Protein AF-A0A9X3F8Q5-F1 (afdb_monomer_lite)

Organism: NCBI:txid2998507

Sequence (142 aa):
MKKLYIFGLILALWLGVSHQSVFAQAEVKHYTASFSITDSDSGIEYEFDAPANEIITPGGNFLKSLRIKVDKTHVLMQHFGGFPNRWFEFNYLFIDIGNDGEYNKEDGDVLLTDGIAKLNKSGNMTIQFHLNGAGTYLPLGW

Radius of gyration: 24.67 Å; chains: 1; bounding box: 88×43×44 Å

Foldseek 3Di:
DDDDPPVVVVVVVVVPPPPPPPQPAWDKDKFKKKWWWADPVPRDIDIDIFIKIWTQHPVRFIWIKTKDAADCPDPCLVPVDDDQKDKTWTQWMWTDPVPPPDGDVVVVIDIDGTFIWMAGNRRIIMTTDGDGSQRVHHPPPD

pLDDT: mean 70.59, std 14.6, range [32.69, 93.0]

Structure (mmCIF, N/CA/C/O backbone):
data_AF-A0A9X3F8Q5-F1
#
_entry.id   AF-A0A9X3F8Q5-F1
#
loop_
_atom_site.group_PDB
_atom_site.id
_atom_site.type_symbol
_atom_site.label_atom_id
_atom_site.label_alt_id
_atom_site.label_comp_id
_atom_site.label_asym_id
_atom_site.label_entity_id
_atom_site.label_seq_id
_atom_site.pdbx_PDB_ins_code
_atom_site.Cartn_x
_atom_site.Cartn_y
_atom_site.Cartn_z
_atom_site.occupancy
_atom_site.B_iso_or_equiv
_atom_site.auth_seq_id
_atom_site.auth_comp_id
_atom_site.auth_asym_id
_atom_site.auth_atom_id
_atom_site.pdbx_PDB_model_num
ATOM 1 N N . MET A 1 1 ? 70.134 -28.369 -17.250 1.00 52.34 1 MET A N 1
ATOM 2 C CA . MET A 1 1 ? 69.149 -28.125 -16.165 1.00 52.34 1 MET A CA 1
ATOM 3 C C . MET A 1 1 ? 68.737 -26.654 -16.202 1.00 52.34 1 MET A C 1
ATOM 5 O O . MET A 1 1 ? 69.613 -25.856 -16.494 1.00 52.34 1 MET A O 1
ATOM 9 N N . LYS A 1 2 ? 67.468 -26.313 -15.903 1.00 51.81 2 LYS A N 1
ATOM 10 C CA . LYS A 1 2 ? 66.814 -24.969 -15.948 1.00 51.81 2 LYS A CA 1
ATOM 11 C C . LYS A 1 2 ? 65.921 -24.676 -17.174 1.00 51.81 2 LYS A C 1
ATOM 13 O O . LYS A 1 2 ? 66.180 -23.729 -17.901 1.00 51.81 2 LYS A O 1
ATOM 18 N N . LYS A 1 3 ? 64.839 -25.440 -17.382 1.00 51.72 3 LYS A N 1
ATOM 19 C CA . LYS A 1 3 ? 63.677 -25.011 -18.204 1.00 51.72 3 LYS A CA 1
ATOM 20 C C . LYS A 1 3 ? 62.339 -25.587 -17.697 1.00 51.72 3 LYS A C 1
ATOM 22 O O . LYS A 1 3 ? 61.491 -25.948 -18.497 1.00 51.72 3 LYS A O 1
ATOM 27 N N . LEU A 1 4 ? 62.149 -25.707 -16.377 1.00 52.69 4 LEU A N 1
ATOM 28 C CA . LEU A 1 4 ? 60.907 -26.269 -15.806 1.00 52.69 4 LEU A CA 1
ATOM 29 C C . LEU A 1 4 ? 60.087 -25.305 -14.929 1.00 52.69 4 LEU A C 1
ATOM 31 O O . LEU A 1 4 ? 59.037 -25.692 -14.435 1.00 52.69 4 LEU A O 1
ATOM 35 N N . TYR A 1 5 ? 60.515 -24.051 -14.751 1.00 53.06 5 TYR A N 1
ATOM 36 C CA . TYR A 1 5 ? 59.854 -23.121 -13.819 1.00 53.06 5 TYR A CA 1
ATOM 37 C C . TYR A 1 5 ? 58.817 -22.186 -14.464 1.00 53.06 5 TYR A C 1
ATOM 39 O O . TYR A 1 5 ? 58.082 -21.515 -13.752 1.00 53.06 5 TYR A O 1
ATOM 47 N N . ILE A 1 6 ? 58.733 -22.137 -15.798 1.00 56.34 6 ILE A N 1
ATOM 48 C CA . ILE A 1 6 ? 57.885 -21.154 -16.500 1.00 56.34 6 ILE A CA 1
ATOM 49 C C . ILE A 1 6 ? 56.432 -21.643 -16.632 1.00 56.34 6 ILE A C 1
ATOM 51 O O . ILE A 1 6 ? 55.506 -20.844 -16.539 1.00 56.34 6 ILE A O 1
ATOM 55 N N . PHE A 1 7 ? 56.209 -22.956 -16.760 1.00 53.69 7 PHE A N 1
ATOM 56 C CA . PHE A 1 7 ? 54.858 -23.508 -16.930 1.00 53.69 7 PHE A CA 1
ATOM 57 C C . PHE A 1 7 ? 54.000 -23.446 -15.657 1.00 53.69 7 PHE A C 1
ATOM 59 O O . PHE A 1 7 ? 52.799 -23.208 -15.748 1.00 53.69 7 PHE A O 1
ATOM 66 N N . GLY A 1 8 ? 54.603 -23.586 -14.471 1.00 56.16 8 GLY A N 1
ATOM 67 C CA . GLY A 1 8 ? 53.872 -23.470 -13.203 1.00 56.16 8 GLY A CA 1
ATOM 68 C C . GLY A 1 8 ? 53.384 -22.046 -12.912 1.00 56.16 8 GLY A C 1
ATOM 69 O O . GLY A 1 8 ? 52.324 -21.868 -12.318 1.00 56.16 8 GLY A O 1
ATOM 70 N N . LEU A 1 9 ? 54.119 -21.032 -13.380 1.00 54.59 9 LEU A N 1
ATOM 71 C CA . LEU A 1 9 ? 53.793 -19.625 -13.138 1.00 54.59 9 LEU A CA 1
ATOM 72 C C . LEU A 1 9 ? 52.579 -19.160 -13.963 1.00 54.59 9 LEU A C 1
ATOM 74 O O . LEU A 1 9 ? 51.749 -18.402 -13.472 1.00 54.59 9 LEU A O 1
ATOM 78 N N . ILE A 1 10 ? 52.447 -19.652 -15.200 1.00 58.91 10 ILE A N 1
ATOM 79 C CA . ILE A 1 10 ? 51.330 -19.310 -16.097 1.00 58.91 10 ILE A CA 1
ATOM 80 C C . ILE A 1 10 ? 50.029 -19.985 -15.634 1.00 58.91 10 ILE A C 1
ATOM 82 O O . ILE A 1 10 ? 48.969 -19.368 -15.689 1.00 58.91 10 ILE A O 1
ATOM 86 N N . LEU A 1 11 ? 50.106 -21.212 -15.105 1.00 52.66 11 LEU A N 1
ATOM 87 C CA . LEU A 1 11 ? 48.939 -21.915 -14.561 1.00 52.66 11 LEU A CA 1
ATOM 88 C C . LEU A 1 11 ? 48.410 -21.249 -13.274 1.00 52.66 11 LEU A C 1
ATOM 90 O O . LEU A 1 11 ? 47.202 -21.162 -13.072 1.00 52.66 11 LEU A O 1
ATOM 94 N N . ALA A 1 12 ? 49.306 -20.717 -12.434 1.00 55.97 12 ALA A N 1
ATOM 95 C CA . ALA A 1 12 ? 48.937 -19.972 -11.229 1.00 55.97 12 ALA A CA 1
ATOM 96 C C . ALA A 1 12 ? 48.287 -18.607 -11.540 1.00 55.97 12 ALA A C 1
ATOM 98 O O . ALA A 1 12 ? 47.397 -18.174 -10.814 1.00 55.97 12 ALA A O 1
ATOM 99 N N . LEU A 1 13 ? 48.677 -17.958 -12.644 1.00 54.84 13 LEU A N 1
ATOM 100 C CA . LEU A 1 13 ? 48.068 -16.704 -13.109 1.00 54.84 13 LEU A CA 1
ATOM 101 C C . LEU A 1 13 ? 46.646 -16.893 -13.665 1.00 54.84 13 LEU A C 1
ATOM 103 O O . LEU A 1 13 ? 45.839 -15.974 -13.576 1.00 54.84 13 LEU A O 1
ATOM 107 N N . TRP A 1 14 ? 46.308 -18.081 -14.176 1.00 52.22 14 TRP A N 1
ATOM 108 C CA . TRP A 1 14 ? 44.953 -18.391 -14.654 1.00 52.22 14 TRP A CA 1
ATOM 109 C C . TRP A 1 14 ? 43.965 -18.739 -13.534 1.00 52.22 14 TRP A C 1
ATOM 111 O O . TRP A 1 14 ? 42.773 -18.478 -13.666 1.00 52.22 14 TRP A O 1
ATOM 121 N N . LEU A 1 15 ? 44.446 -19.267 -12.405 1.00 54.00 15 LEU A N 1
ATOM 122 C CA . LEU A 1 15 ? 43.613 -19.531 -11.221 1.00 54.00 15 LEU A CA 1
ATOM 123 C C . LEU A 1 15 ? 43.309 -18.259 -10.405 1.00 54.00 15 LEU A C 1
ATOM 125 O O . LEU A 1 15 ? 42.483 -18.295 -9.497 1.00 54.00 15 LEU A O 1
ATOM 129 N N . GLY A 1 16 ? 43.974 -17.144 -10.725 1.00 47.09 16 GLY A N 1
ATOM 130 C CA . GLY A 1 16 ? 43.830 -15.850 -10.058 1.00 47.09 16 GLY A CA 1
ATOM 131 C C . GLY A 1 16 ? 42.781 -14.919 -10.665 1.00 47.09 16 GLY A C 1
ATOM 132 O O . GLY A 1 16 ? 42.664 -13.785 -10.203 1.00 47.09 16 GLY A O 1
ATOM 133 N N . VAL A 1 17 ? 42.010 -15.360 -11.668 1.00 54.59 17 VAL A N 1
ATOM 134 C CA . VAL A 1 17 ? 40.799 -14.634 -12.072 1.00 54.59 17 VAL A CA 1
ATOM 135 C C . VAL A 1 17 ? 39.747 -14.929 -11.012 1.00 54.59 17 VAL A C 1
ATOM 137 O O . VAL A 1 17 ? 38.914 -15.827 -11.140 1.00 54.59 17 VAL A O 1
ATOM 140 N N . SER A 1 18 ? 39.855 -14.202 -9.902 1.00 52.41 18 SER A N 1
ATOM 141 C CA . SER A 1 18 ? 38.780 -14.057 -8.944 1.00 52.41 18 SER A CA 1
ATOM 142 C C . SER A 1 18 ? 37.528 -13.745 -9.750 1.00 52.41 18 SER A C 1
ATOM 144 O O . SER A 1 18 ? 37.432 -12.707 -10.405 1.00 52.41 18 SER A O 1
ATOM 146 N N . HIS A 1 19 ? 36.574 -14.677 -9.744 1.00 47.97 19 HIS A N 1
ATOM 147 C CA . HIS A 1 19 ? 35.202 -14.329 -10.048 1.00 47.97 19 HIS A CA 1
ATOM 148 C C . HIS A 1 19 ? 34.852 -13.264 -9.015 1.00 47.97 19 HIS A C 1
ATOM 150 O O . HIS A 1 19 ? 34.543 -13.577 -7.867 1.00 47.97 19 HIS A O 1
ATOM 156 N N . GLN A 1 20 ? 35.001 -11.994 -9.390 1.00 44.50 20 GLN A N 1
ATOM 157 C CA . GLN A 1 20 ? 34.331 -10.918 -8.701 1.00 44.50 20 GLN A CA 1
ATOM 158 C C . GLN A 1 20 ? 32.860 -11.226 -8.921 1.00 44.50 20 GLN A C 1
ATOM 160 O O . GLN A 1 20 ? 32.294 -10.917 -9.966 1.00 44.50 20 GLN A O 1
ATOM 165 N N . SER A 1 21 ? 32.268 -11.952 -7.975 1.00 43.12 21 SER A N 1
ATOM 166 C CA . SER A 1 21 ? 30.830 -12.028 -7.849 1.00 43.12 21 SER A CA 1
ATOM 167 C C . SER A 1 21 ? 30.394 -10.588 -7.640 1.00 43.12 21 SER A C 1
ATOM 169 O O . SER A 1 21 ? 30.493 -10.056 -6.533 1.00 43.12 21 SER A O 1
ATOM 171 N N . VAL A 1 22 ? 30.013 -9.926 -8.732 1.00 50.06 22 VAL A N 1
ATOM 172 C CA . VAL A 1 22 ? 29.260 -8.687 -8.674 1.00 50.06 22 VAL A CA 1
ATOM 173 C C . VAL A 1 22 ? 27.982 -9.096 -7.967 1.00 50.06 22 VAL A C 1
ATOM 175 O O . VAL A 1 22 ? 27.093 -9.702 -8.561 1.00 50.06 22 VAL A O 1
ATOM 178 N N . PHE A 1 23 ? 27.938 -8.885 -6.655 1.00 52.91 23 PHE A N 1
ATOM 179 C CA . PHE A 1 23 ? 26.690 -8.939 -5.927 1.00 52.91 23 PHE A CA 1
ATOM 180 C C . PHE A 1 23 ? 25.874 -7.801 -6.519 1.00 52.91 23 PHE A C 1
ATOM 182 O O . PHE A 1 23 ? 26.111 -6.642 -6.188 1.00 52.91 23 PHE A O 1
ATOM 189 N N . ALA A 1 24 ? 25.004 -8.115 -7.483 1.00 56.66 24 ALA A N 1
ATOM 190 C CA . ALA A 1 24 ? 24.056 -7.139 -7.981 1.00 56.66 24 ALA A CA 1
ATOM 191 C C . ALA A 1 24 ? 23.323 -6.612 -6.745 1.00 56.66 24 ALA A C 1
ATOM 193 O O . ALA A 1 24 ? 22.783 -7.377 -5.944 1.00 56.66 24 ALA A O 1
ATOM 194 N N . GLN A 1 25 ? 23.456 -5.317 -6.499 1.00 57.59 25 GLN A N 1
ATOM 195 C CA . GLN A 1 25 ? 22.779 -4.673 -5.395 1.00 57.59 25 GLN A CA 1
ATOM 196 C C . GLN A 1 25 ? 21.325 -4.498 -5.815 1.00 57.59 25 GLN A C 1
ATOM 198 O O . GLN A 1 25 ? 21.058 -4.153 -6.965 1.00 57.59 25 GLN A O 1
ATOM 203 N N . ALA A 1 26 ? 20.390 -4.763 -4.904 1.00 65.25 26 ALA A N 1
ATOM 204 C CA . ALA A 1 26 ? 18.992 -4.505 -5.197 1.00 65.25 26 ALA A CA 1
ATOM 205 C C . ALA A 1 26 ? 18.802 -3.006 -5.478 1.00 65.25 26 ALA A C 1
ATOM 207 O O . ALA A 1 26 ? 19.212 -2.171 -4.666 1.00 65.25 26 ALA A O 1
ATOM 208 N N . GLU A 1 27 ? 18.222 -2.673 -6.629 1.00 67.31 27 GLU A N 1
ATOM 209 C CA . GLU A 1 27 ? 17.872 -1.293 -6.961 1.00 67.31 27 GLU A CA 1
ATOM 210 C C . GLU A 1 27 ? 16.626 -0.902 -6.164 1.00 67.31 27 GLU A C 1
ATOM 212 O O . GLU A 1 27 ? 15.700 -1.707 -6.023 1.00 67.31 27 GLU A O 1
ATOM 217 N N . VAL A 1 28 ? 16.617 0.318 -5.623 1.00 69.31 28 VAL A N 1
ATOM 218 C CA . VAL A 1 28 ? 15.472 0.861 -4.891 1.00 69.31 28 VAL A CA 1
ATOM 219 C C . VAL A 1 28 ? 14.988 2.122 -5.587 1.00 69.31 28 VAL A C 1
ATOM 221 O O . VAL A 1 28 ? 15.746 3.083 -5.712 1.00 69.31 28 VAL A O 1
ATOM 224 N N . LYS A 1 29 ? 13.721 2.124 -6.007 1.00 69.75 29 LYS A N 1
ATOM 225 C CA . LYS A 1 29 ? 13.040 3.313 -6.536 1.00 69.75 29 LYS A CA 1
ATOM 226 C C . LYS A 1 29 ? 11.994 3.813 -5.552 1.00 69.75 29 LYS A C 1
ATOM 228 O O . LYS A 1 29 ? 11.327 3.012 -4.893 1.00 69.75 29 LYS A O 1
ATOM 233 N N . HIS A 1 30 ? 11.847 5.132 -5.498 1.00 72.31 30 HIS A N 1
ATOM 234 C CA . HIS A 1 30 ? 10.892 5.838 -4.652 1.00 72.31 30 HIS A CA 1
ATOM 235 C C . HIS A 1 30 ? 9.893 6.591 -5.528 1.00 72.31 30 HIS A C 1
ATOM 237 O O . HIS A 1 30 ? 10.303 7.289 -6.450 1.00 72.31 30 HIS A O 1
ATOM 243 N N . TYR A 1 31 ? 8.608 6.450 -5.230 1.00 74.00 31 TYR A N 1
ATOM 244 C CA . TYR A 1 31 ? 7.512 7.119 -5.933 1.00 74.00 31 TYR A CA 1
ATOM 245 C C . TYR A 1 31 ? 6.377 7.423 -4.952 1.00 74.00 31 TYR A C 1
ATOM 247 O O . TYR A 1 31 ? 6.350 6.882 -3.841 1.00 74.00 31 TYR A O 1
ATOM 255 N N . THR A 1 32 ? 5.455 8.292 -5.352 1.00 76.25 32 THR A N 1
ATOM 256 C CA . THR A 1 32 ? 4.201 8.519 -4.627 1.00 76.25 32 THR A CA 1
ATOM 257 C C . THR A 1 32 ? 3.140 7.592 -5.203 1.00 76.25 32 THR A C 1
ATOM 259 O O . THR A 1 32 ? 3.138 7.299 -6.396 1.00 76.25 32 THR A O 1
ATOM 262 N N . ALA A 1 33 ? 2.259 7.086 -4.354 1.00 78.38 33 ALA A N 1
ATOM 263 C CA . ALA A 1 33 ? 1.128 6.298 -4.788 1.00 78.38 33 ALA A CA 1
ATOM 264 C C . ALA A 1 33 ? -0.147 6.775 -4.108 1.00 78.38 33 ALA A C 1
ATOM 266 O O . ALA A 1 33 ? -0.160 6.965 -2.888 1.00 78.38 33 ALA A O 1
ATOM 267 N N . SER A 1 34 ? -1.204 6.891 -4.899 1.00 83.94 34 SER A N 1
ATOM 268 C CA . SER A 1 34 ? -2.546 7.238 -4.444 1.00 83.94 34 SER A CA 1
ATOM 269 C C . SER A 1 34 ? -3.403 5.985 -4.463 1.00 83.94 34 SER A C 1
ATOM 271 O O . SER A 1 34 ? -3.388 5.229 -5.436 1.00 83.94 34 SER A O 1
ATOM 273 N N . PHE A 1 35 ? -4.130 5.713 -3.387 1.00 83.31 35 PHE A N 1
ATOM 274 C CA . PHE A 1 35 ? -4.966 4.524 -3.314 1.00 83.31 35 PHE A CA 1
ATOM 275 C C . PHE A 1 35 ? -6.196 4.713 -2.456 1.00 83.31 35 PHE A C 1
ATOM 277 O O . PHE A 1 35 ? -6.251 5.591 -1.595 1.00 83.31 35 PHE A O 1
ATOM 284 N N . SER A 1 36 ? -7.144 3.809 -2.666 1.00 87.25 36 SER A N 1
ATOM 285 C CA . SER A 1 36 ? -8.384 3.768 -1.918 1.00 87.25 36 SER A CA 1
ATOM 286 C C . SER A 1 36 ? -8.637 2.397 -1.295 1.00 87.25 36 SER A C 1
ATOM 288 O O . SER A 1 36 ? -8.357 1.353 -1.897 1.00 87.25 36 SER A O 1
ATOM 290 N N . ILE A 1 37 ? -9.161 2.409 -0.069 1.00 86.56 37 ILE A N 1
ATOM 291 C CA . ILE A 1 37 ? -9.604 1.218 0.654 1.00 86.56 37 ILE A CA 1
ATOM 292 C C . ILE A 1 37 ? -11.047 1.362 1.119 1.00 86.56 37 ILE A C 1
ATOM 294 O O . ILE A 1 37 ? -11.469 2.438 1.544 1.00 86.56 37 ILE A O 1
ATOM 298 N N . THR A 1 38 ? -11.765 0.243 1.141 1.00 86.50 38 THR A N 1
ATOM 299 C CA . THR A 1 38 ? -13.127 0.177 1.675 1.00 86.50 38 THR A CA 1
ATOM 300 C C . THR A 1 38 ? -13.146 -0.584 2.990 1.00 86.50 38 THR A C 1
ATOM 302 O O . THR A 1 38 ? -12.604 -1.687 3.112 1.00 86.50 38 THR A O 1
ATOM 305 N N . ASP A 1 39 ? -13.794 -0.002 3.994 1.00 83.56 39 ASP A N 1
ATOM 306 C CA . ASP A 1 39 ? -14.182 -0.731 5.194 1.00 83.56 39 ASP A CA 1
ATOM 307 C C . ASP A 1 39 ? -15.404 -1.603 4.896 1.00 83.56 39 ASP A C 1
ATOM 309 O O . ASP A 1 39 ? -16.509 -1.095 4.729 1.00 83.56 39 ASP A O 1
ATOM 313 N N . SER A 1 40 ? -15.209 -2.918 4.859 1.00 75.12 40 SER A N 1
ATOM 314 C CA . SER A 1 40 ? -16.245 -3.900 4.526 1.00 75.12 40 SER A CA 1
ATOM 315 C C . SER A 1 40 ? -17.469 -3.828 5.445 1.00 75.12 40 SER A C 1
ATOM 317 O O . SER A 1 40 ? -18.579 -4.130 5.011 1.00 75.12 40 SER A O 1
ATOM 319 N N . ASP A 1 41 ? -17.280 -3.427 6.707 1.00 77.56 41 ASP A N 1
ATOM 320 C CA . ASP A 1 41 ? -18.358 -3.384 7.699 1.00 77.56 41 ASP A CA 1
ATOM 321 C C . ASP A 1 41 ? -19.250 -2.146 7.525 1.00 77.56 41 ASP A C 1
ATOM 323 O O . ASP A 1 41 ? -20.452 -2.197 7.790 1.00 77.56 41 ASP A O 1
ATOM 327 N N . SER A 1 42 ? -18.665 -1.017 7.109 1.00 80.88 42 SER A N 1
ATOM 328 C CA . SER A 1 42 ? -19.364 0.272 7.004 1.00 80.88 42 SER A CA 1
ATOM 329 C C . SER A 1 42 ? -19.633 0.722 5.567 1.00 80.88 42 SER A C 1
ATOM 331 O O . SER A 1 42 ? -20.454 1.613 5.357 1.00 80.88 42 SER A O 1
ATOM 333 N N . GLY A 1 43 ? -18.957 0.125 4.584 1.00 82.19 43 GLY A N 1
ATOM 334 C CA . GLY A 1 43 ? -18.963 0.548 3.184 1.00 82.19 43 GLY A CA 1
ATOM 335 C C . GLY A 1 43 ? -18.286 1.900 2.942 1.00 82.19 43 GLY A C 1
ATOM 336 O O . GLY A 1 43 ? -18.406 2.444 1.849 1.00 82.19 43 GLY A O 1
ATOM 337 N N . ILE A 1 44 ? -17.617 2.473 3.950 1.00 85.94 44 ILE A N 1
ATOM 338 C CA . ILE A 1 44 ? -16.949 3.769 3.822 1.00 85.94 44 ILE A CA 1
ATOM 339 C C . ILE A 1 44 ? -15.622 3.582 3.093 1.00 85.94 44 ILE A C 1
ATOM 341 O O . ILE A 1 44 ? -14.808 2.729 3.456 1.00 85.94 44 ILE A O 1
ATOM 345 N N . GLU A 1 45 ? -15.417 4.430 2.095 1.00 88.88 45 GLU A N 1
ATOM 346 C CA . GLU A 1 45 ? -14.198 4.518 1.308 1.00 88.88 45 GLU A CA 1
ATOM 347 C C . GLU A 1 45 ? -13.240 5.567 1.892 1.00 88.88 45 GLU A C 1
ATOM 349 O O . GLU A 1 45 ? -13.661 6.632 2.354 1.00 88.88 45 GLU A O 1
ATOM 354 N N . TYR A 1 46 ? -11.945 5.253 1.890 1.00 87.62 46 TYR A N 1
ATOM 355 C CA . TYR A 1 46 ? -10.886 6.127 2.383 1.00 87.62 46 TYR A CA 1
ATOM 356 C C . TYR A 1 46 ? -9.743 6.203 1.377 1.00 87.62 46 TYR A C 1
ATOM 358 O O . TYR A 1 46 ? -9.148 5.179 1.039 1.00 87.62 46 TYR A O 1
ATOM 366 N N . GLU A 1 47 ? -9.396 7.424 0.984 1.00 89.00 47 GLU A N 1
ATOM 367 C CA . GLU A 1 47 ? -8.292 7.713 0.073 1.00 89.00 47 GLU A CA 1
ATOM 368 C C . GLU A 1 47 ? -7.027 8.137 0.824 1.00 89.00 47 GLU A C 1
ATOM 370 O O . GLU A 1 47 ? -7.076 8.790 1.871 1.00 89.00 47 GLU A O 1
ATOM 375 N N . PHE A 1 48 ? -5.878 7.763 0.270 1.00 86.50 48 PHE A N 1
ATOM 376 C CA . PHE A 1 48 ? -4.569 8.030 0.842 1.00 86.50 48 PHE A CA 1
ATOM 377 C C . PHE A 1 48 ? -3.533 8.265 -0.250 1.00 86.50 48 PHE A C 1
ATOM 379 O O . PHE A 1 48 ? -3.503 7.545 -1.247 1.00 86.50 48 PHE A O 1
ATOM 386 N N . ASP A 1 49 ? -2.591 9.157 0.046 1.00 83.12 49 ASP A N 1
ATOM 387 C CA . ASP A 1 49 ? -1.328 9.274 -0.674 1.00 83.12 49 ASP A CA 1
ATOM 388 C C . ASP A 1 49 ? -0.185 8.763 0.198 1.00 83.12 49 ASP A C 1
ATOM 390 O O . ASP A 1 49 ? -0.123 9.027 1.407 1.00 83.12 49 ASP A O 1
ATOM 394 N N . ALA A 1 50 ? 0.742 8.021 -0.400 1.00 78.94 50 ALA A N 1
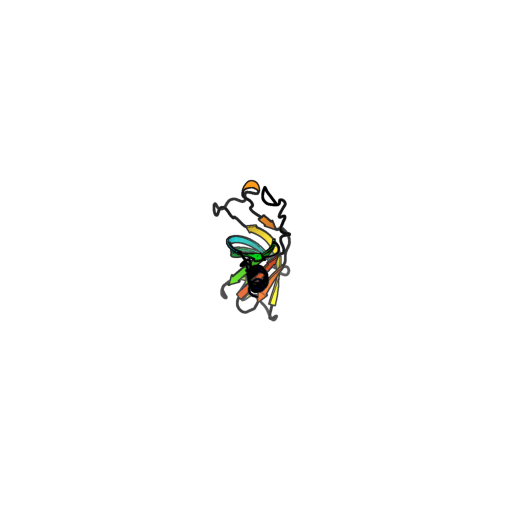ATOM 3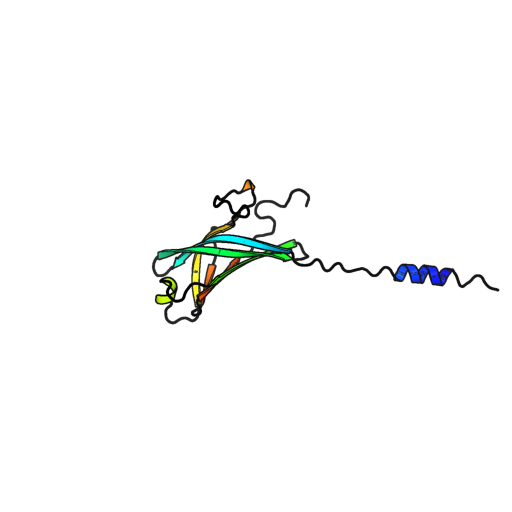95 C CA . ALA A 1 50 ? 1.858 7.453 0.331 1.00 78.94 50 ALA A CA 1
ATOM 396 C C . ALA A 1 50 ? 3.132 7.275 -0.488 1.00 78.94 50 ALA A C 1
ATOM 398 O O . ALA A 1 50 ? 3.071 6.919 -1.664 1.00 78.94 50 ALA A O 1
ATOM 399 N N . PRO A 1 51 ? 4.306 7.395 0.160 1.00 75.44 51 PRO A N 1
ATOM 400 C CA . PRO A 1 51 ? 5.545 6.967 -0.453 1.00 75.44 51 PRO A CA 1
ATOM 401 C C . PRO A 1 51 ? 5.537 5.447 -0.627 1.00 75.44 51 PRO A C 1
ATOM 403 O O . PRO A 1 51 ? 5.177 4.674 0.270 1.00 75.44 51 PRO A O 1
ATOM 406 N N . ALA A 1 52 ? 6.004 5.016 -1.783 1.00 74.75 52 ALA A N 1
ATOM 407 C CA . ALA A 1 52 ? 6.065 3.632 -2.181 1.00 74.75 52 ALA A CA 1
ATOM 408 C C . ALA A 1 52 ? 7.480 3.288 -2.638 1.00 74.75 52 ALA A C 1
ATOM 410 O O . ALA A 1 52 ? 8.210 4.123 -3.174 1.00 74.75 52 ALA A O 1
ATOM 411 N N . ASN A 1 53 ? 7.876 2.047 -2.362 1.00 72.69 53 ASN A N 1
ATOM 412 C CA . ASN A 1 53 ? 9.209 1.558 -2.677 1.00 72.69 53 ASN A CA 1
ATOM 413 C C . ASN A 1 53 ? 9.108 0.341 -3.590 1.00 72.69 53 ASN A C 1
ATOM 415 O O . ASN A 1 53 ? 8.372 -0.606 -3.287 1.00 72.69 53 ASN A O 1
ATOM 419 N N . GLU A 1 54 ? 9.895 0.351 -4.658 1.00 72.62 54 GLU A N 1
ATOM 420 C CA . GLU A 1 54 ? 10.179 -0.819 -5.484 1.00 72.62 54 GLU A CA 1
ATOM 421 C C . GLU A 1 54 ? 11.574 -1.323 -5.149 1.00 72.62 54 GLU A C 1
ATOM 423 O O . GLU A 1 54 ? 12.525 -0.548 -5.155 1.00 72.62 54 GLU A O 1
ATOM 428 N N . ILE A 1 55 ? 11.683 -2.617 -4.862 1.00 70.81 55 ILE A N 1
ATOM 429 C CA . ILE A 1 55 ? 12.952 -3.321 -4.709 1.00 70.81 55 ILE A CA 1
ATOM 430 C C . ILE A 1 55 ? 13.090 -4.269 -5.896 1.00 70.81 55 ILE A C 1
ATOM 432 O O . ILE A 1 55 ? 12.305 -5.213 -6.032 1.00 70.81 55 ILE A O 1
ATOM 436 N N . ILE A 1 56 ? 14.104 -4.044 -6.726 1.00 70.12 56 ILE A N 1
ATOM 437 C CA . ILE A 1 56 ? 14.454 -4.936 -7.832 1.00 70.12 56 ILE A CA 1
ATOM 438 C C . ILE A 1 56 ? 15.520 -5.899 -7.325 1.00 70.12 56 ILE A C 1
ATOM 440 O O . ILE A 1 56 ? 16.643 -5.507 -7.014 1.00 70.12 56 ILE A O 1
ATOM 444 N N . THR A 1 57 ? 15.164 -7.172 -7.184 1.00 67.75 57 THR A N 1
ATOM 445 C CA . THR A 1 57 ? 16.113 -8.197 -6.737 1.00 67.75 57 THR A CA 1
ATOM 446 C C . THR A 1 57 ? 17.167 -8.484 -7.815 1.00 67.75 57 THR A C 1
ATOM 448 O O . THR A 1 57 ? 16.881 -8.336 -9.003 1.00 67.75 57 THR A O 1
ATOM 451 N N . PRO A 1 58 ? 18.348 -9.008 -7.441 1.00 63.19 58 PRO A N 1
ATOM 452 C CA . PRO A 1 58 ? 19.394 -9.420 -8.388 1.00 63.19 58 PRO A CA 1
ATOM 453 C C . PRO A 1 58 ? 18.929 -10.366 -9.501 1.00 63.19 58 PRO A C 1
ATOM 455 O O . PRO A 1 58 ? 19.493 -10.369 -10.588 1.00 63.19 58 PRO A O 1
ATOM 458 N N . GLY A 1 59 ? 17.909 -11.183 -9.219 1.00 64.44 59 GLY A N 1
ATOM 459 C CA . GLY A 1 59 ? 17.314 -12.121 -10.172 1.00 64.44 59 GLY A CA 1
ATOM 460 C C . GLY A 1 59 ? 16.195 -11.528 -11.033 1.00 64.44 59 GLY A C 1
ATOM 461 O O . GLY A 1 59 ? 15.501 -12.292 -11.692 1.00 64.44 59 GLY A O 1
ATOM 462 N N . GLY A 1 60 ? 15.968 -10.211 -10.991 1.00 61.75 60 GLY A N 1
ATOM 463 C CA . GLY A 1 60 ? 14.942 -9.532 -11.789 1.00 61.75 60 GLY A CA 1
ATOM 464 C C . GLY A 1 60 ? 13.518 -9.615 -11.231 1.00 61.75 60 GLY A C 1
ATOM 465 O O . GLY A 1 60 ? 12.578 -9.214 -11.908 1.00 61.75 60 GLY A O 1
ATOM 466 N N . ASN A 1 61 ? 13.319 -10.116 -10.005 1.00 64.56 61 ASN A N 1
ATOM 467 C CA . ASN A 1 61 ? 12.005 -10.042 -9.353 1.00 64.56 61 ASN A CA 1
ATOM 468 C C . ASN A 1 61 ? 11.764 -8.646 -8.785 1.00 64.56 61 ASN A C 1
ATOM 470 O O . ASN A 1 61 ? 12.663 -8.075 -8.162 1.00 64.56 61 ASN A O 1
ATOM 474 N N . PHE A 1 62 ? 10.532 -8.167 -8.918 1.00 66.00 62 PHE A N 1
ATOM 475 C CA . PHE A 1 62 ? 10.086 -6.877 -8.411 1.00 66.00 62 PHE A CA 1
ATOM 476 C C . PHE A 1 62 ? 9.255 -7.098 -7.152 1.00 66.00 62 PHE A C 1
ATOM 478 O O . PHE A 1 62 ? 8.209 -7.746 -7.188 1.00 66.00 62 PHE A O 1
ATOM 485 N N . LEU A 1 63 ? 9.718 -6.554 -6.031 1.00 67.38 63 LEU A N 1
ATOM 486 C CA . LEU A 1 63 ? 8.941 -6.494 -4.802 1.00 67.38 63 LEU A CA 1
ATOM 487 C C . LEU A 1 63 ? 8.549 -5.043 -4.559 1.00 67.38 63 LEU A C 1
ATOM 489 O O . LEU A 1 63 ? 9.401 -4.207 -4.259 1.00 67.38 63 LEU A O 1
ATOM 493 N N . LYS A 1 64 ? 7.255 -4.749 -4.659 1.00 69.75 64 LYS A N 1
ATOM 494 C CA . LYS A 1 64 ? 6.721 -3.427 -4.346 1.00 69.75 64 LYS A CA 1
ATOM 495 C C . LYS A 1 64 ? 5.990 -3.465 -3.014 1.00 69.75 64 LYS A C 1
ATOM 497 O O . LYS A 1 64 ? 5.263 -4.408 -2.701 1.00 69.75 64 LYS A O 1
ATOM 502 N N . SER A 1 65 ? 6.208 -2.439 -2.202 1.00 71.12 65 SER A N 1
ATOM 503 C CA . SER A 1 65 ? 5.499 -2.300 -0.934 1.00 71.12 65 SER A CA 1
ATOM 504 C C . SER A 1 65 ? 5.163 -0.849 -0.639 1.00 71.12 65 SER A C 1
ATOM 506 O O . SER A 1 65 ? 5.976 0.052 -0.859 1.00 71.12 65 SER A O 1
ATOM 508 N N . LEU A 1 66 ? 3.969 -0.654 -0.085 1.00 74.81 66 LEU A N 1
ATOM 509 C CA . LEU A 1 66 ? 3.536 0.610 0.493 1.00 74.81 66 LEU A CA 1
ATOM 510 C C . LEU A 1 66 ? 3.516 0.459 2.003 1.00 74.81 66 LEU A C 1
ATOM 512 O O . LEU A 1 66 ? 2.967 -0.510 2.543 1.00 74.81 66 LEU A O 1
ATOM 516 N N . ARG A 1 67 ? 4.117 1.424 2.694 1.00 77.25 67 ARG A N 1
ATOM 517 C CA . ARG A 1 67 ? 4.065 1.508 4.151 1.00 77.25 67 ARG A CA 1
ATOM 518 C C . ARG A 1 67 ? 3.655 2.903 4.546 1.00 77.25 67 ARG A C 1
A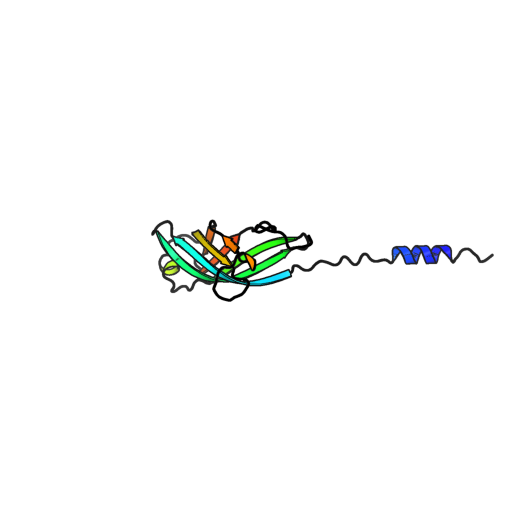TOM 5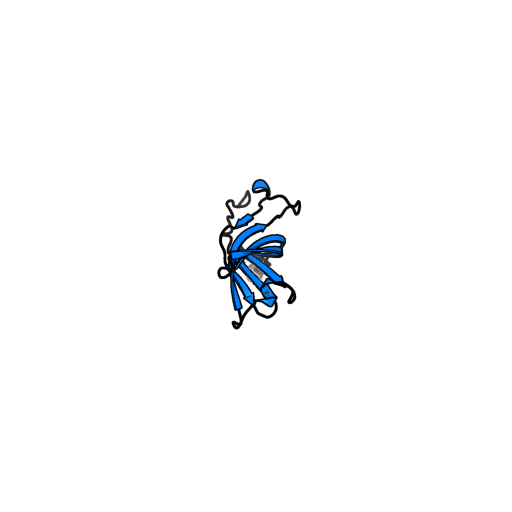20 O O . ARG A 1 67 ? 4.306 3.872 4.178 1.00 77.25 67 ARG A O 1
ATOM 527 N N . ILE A 1 68 ? 2.587 2.971 5.323 1.00 83.81 68 ILE A N 1
ATOM 528 C CA . ILE A 1 68 ? 1.885 4.222 5.575 1.00 83.81 68 ILE A CA 1
ATOM 529 C C . ILE A 1 68 ? 1.580 4.291 7.047 1.00 83.81 68 ILE A C 1
ATOM 531 O O . ILE A 1 68 ? 1.221 3.292 7.679 1.00 83.81 68 ILE A O 1
ATOM 535 N N . LYS A 1 69 ? 1.741 5.486 7.596 1.00 86.69 69 LYS A N 1
ATOM 536 C CA . LYS A 1 69 ? 1.331 5.787 8.951 1.00 86.69 69 LYS A CA 1
ATOM 537 C C . LYS A 1 69 ? 0.011 6.544 8.903 1.00 86.69 69 LYS A C 1
ATOM 539 O O . LYS A 1 69 ? -0.004 7.731 8.615 1.00 86.69 69 LYS A O 1
ATOM 544 N N . VAL A 1 70 ? -1.081 5.854 9.202 1.00 86.00 70 VAL A N 1
ATOM 545 C CA . VAL A 1 70 ? -2.383 6.480 9.431 1.00 86.00 70 VAL A CA 1
ATOM 546 C C . VAL A 1 70 ? -2.354 7.149 10.803 1.00 86.00 70 VAL A C 1
ATOM 548 O O . VAL A 1 70 ? -1.987 6.521 11.804 1.00 86.00 70 VAL A O 1
ATOM 551 N N . ASP A 1 71 ? -2.719 8.428 10.849 1.00 87.19 71 ASP A N 1
ATOM 552 C CA . ASP A 1 71 ? -2.767 9.185 12.097 1.00 87.19 71 ASP A CA 1
ATOM 553 C C . ASP A 1 71 ? -3.794 8.584 13.073 1.00 87.19 71 ASP A C 1
ATOM 555 O O . ASP A 1 71 ? -4.865 8.127 12.674 1.00 87.19 71 ASP A O 1
ATOM 559 N N . LYS A 1 72 ? -3.494 8.592 14.378 1.00 86.56 72 LYS A N 1
ATOM 560 C CA . LYS A 1 72 ? -4.412 8.058 15.402 1.00 86.56 72 LYS A CA 1
ATOM 561 C C . LYS A 1 72 ? -5.734 8.820 15.483 1.00 86.56 72 LYS A C 1
ATOM 563 O O . LYS A 1 72 ? -6.719 8.258 15.950 1.00 86.56 72 LYS A O 1
ATOM 568 N N . THR A 1 73 ? -5.743 10.081 15.070 1.00 88.25 73 THR A N 1
ATOM 569 C CA . THR A 1 73 ? -6.933 10.930 15.010 1.00 88.25 73 THR A CA 1
ATOM 570 C C . THR A 1 73 ? -7.786 10.662 13.774 1.00 88.25 73 THR A C 1
ATOM 572 O O . THR A 1 73 ? -8.932 11.102 13.740 1.00 88.25 73 THR A O 1
ATOM 575 N N . HIS A 1 74 ? -7.288 9.906 12.791 1.00 88.00 74 HIS A N 1
ATOM 576 C CA . HIS A 1 74 ? -8.045 9.552 11.596 1.00 88.00 74 HIS A CA 1
ATOM 577 C C . HIS A 1 74 ? -9.301 8.745 11.958 1.00 88.00 74 HIS A C 1
ATOM 579 O O . HIS A 1 74 ? -9.243 7.857 12.811 1.00 88.00 74 HIS A O 1
ATOM 585 N N . VAL A 1 75 ? -10.431 8.996 11.286 1.00 86.81 75 VAL A N 1
ATOM 586 C CA . VAL A 1 75 ? -11.728 8.335 11.563 1.00 86.81 75 VAL A CA 1
ATOM 587 C C . VAL A 1 75 ? -11.598 6.808 11.568 1.00 86.81 75 VAL A C 1
ATOM 589 O O . VAL A 1 75 ? -12.077 6.130 12.476 1.00 86.81 75 VAL A O 1
ATOM 592 N N . LEU A 1 76 ? -10.845 6.273 10.607 1.00 85.75 76 LEU A N 1
ATOM 593 C CA . LEU A 1 76 ? -10.559 4.841 10.492 1.00 85.75 76 LEU A CA 1
ATOM 594 C C . LEU A 1 76 ? -9.824 4.255 11.723 1.00 85.75 76 LEU A C 1
ATOM 596 O O . LEU A 1 76 ? -9.998 3.080 12.053 1.00 85.75 76 LEU A O 1
ATOM 600 N N . MET A 1 77 ? -9.044 5.070 12.444 1.00 88.88 77 MET A N 1
ATOM 601 C CA . MET A 1 77 ? -8.376 4.690 13.697 1.00 88.88 77 MET A CA 1
ATOM 602 C C . MET A 1 77 ? -9.269 4.874 14.930 1.00 88.88 77 MET A C 1
ATOM 604 O O . MET A 1 77 ? -9.152 4.098 15.880 1.00 88.88 77 MET A O 1
ATOM 608 N N . GLN A 1 78 ? -10.182 5.849 14.920 1.00 85.38 78 GLN A N 1
ATOM 609 C CA . GLN A 1 78 ? -11.123 6.080 16.025 1.00 85.38 78 GLN A CA 1
ATOM 610 C C . GLN A 1 78 ? -12.082 4.894 16.215 1.00 85.38 78 GLN A C 1
ATOM 612 O O . GLN A 1 78 ? -12.405 4.528 17.345 1.00 85.38 78 GLN A O 1
ATOM 617 N N . HIS A 1 79 ? -12.465 4.235 15.118 1.00 79.75 79 HIS A N 1
ATOM 618 C CA . HIS A 1 79 ? -13.376 3.086 15.114 1.00 79.75 79 HIS A CA 1
ATOM 619 C C . HIS A 1 79 ? -12.666 1.743 14.879 1.00 79.75 79 HIS A C 1
ATOM 621 O O . HIS A 1 79 ? -13.259 0.792 14.380 1.00 79.75 79 HIS A O 1
ATOM 627 N N . PHE A 1 80 ? -11.389 1.625 15.261 1.00 83.50 80 PHE A N 1
ATOM 628 C CA . PHE A 1 80 ? -10.588 0.425 14.981 1.00 83.50 80 PHE A CA 1
ATOM 629 C C . PHE A 1 80 ? -11.079 -0.857 15.692 1.00 83.50 80 PHE A C 1
ATOM 631 O O . PHE A 1 80 ? -10.741 -1.971 15.297 1.00 83.50 80 PHE A O 1
ATOM 638 N N . GLY A 1 81 ? -11.866 -0.730 16.762 1.00 81.00 81 GLY A N 1
ATOM 639 C CA . GLY A 1 81 ? -12.457 -1.872 17.462 1.00 81.00 81 GLY A CA 1
ATOM 640 C C . GLY A 1 81 ? -11.481 -2.698 18.321 1.00 81.00 81 GLY A C 1
ATOM 641 O O . GLY A 1 81 ? -10.397 -2.259 18.729 1.00 81.00 81 GLY A O 1
ATOM 642 N N . GLY A 1 82 ? -11.906 -3.915 18.678 1.00 82.69 82 GLY A N 1
ATOM 643 C CA . GLY A 1 82 ? -11.219 -4.777 19.651 1.00 82.69 82 GLY A CA 1
ATOM 644 C C . GLY A 1 82 ? -9.967 -5.483 19.119 1.00 82.69 82 GLY A C 1
ATOM 645 O O . GLY A 1 82 ? -9.024 -5.714 19.880 1.00 82.69 82 GLY A O 1
ATOM 646 N N . PHE A 1 83 ? -9.913 -5.769 17.820 1.00 82.12 83 PHE A N 1
ATOM 647 C CA . PHE A 1 83 ? -8.885 -6.616 17.212 1.00 82.12 83 PHE A CA 1
ATOM 648 C C . PHE A 1 83 ? -7.531 -5.904 17.057 1.00 82.12 83 PHE A C 1
ATOM 650 O O . PHE A 1 83 ? -7.484 -4.683 16.924 1.00 82.12 83 PHE A O 1
ATOM 657 N N . PRO A 1 84 ? -6.398 -6.631 17.081 1.00 86.81 84 PRO A N 1
ATOM 658 C CA . PRO A 1 84 ? -5.074 -6.020 16.931 1.00 86.81 84 PRO A CA 1
ATOM 659 C C . PRO A 1 84 ? -4.785 -5.540 15.500 1.00 86.81 84 PRO A C 1
ATOM 661 O O . PRO A 1 84 ? -3.970 -4.633 15.314 1.00 86.81 84 PRO A O 1
ATOM 664 N N . ASN A 1 85 ? -5.448 -6.136 14.505 1.00 89.81 85 ASN A N 1
ATOM 665 C CA . ASN A 1 85 ? -5.326 -5.796 13.092 1.00 89.81 85 ASN A CA 1
ATOM 666 C C . ASN A 1 85 ? -6.713 -5.739 12.445 1.00 89.81 85 ASN A C 1
ATOM 668 O O . ASN A 1 85 ? -7.600 -6.491 12.849 1.00 89.81 85 ASN A O 1
ATOM 672 N N . ARG A 1 86 ? -6.846 -4.902 11.418 1.00 87.94 86 ARG A N 1
ATOM 673 C CA . ARG A 1 86 ? -7.975 -4.867 10.488 1.00 87.94 86 ARG A CA 1
ATOM 674 C C . ARG A 1 86 ? -7.452 -5.058 9.070 1.00 87.94 86 ARG A C 1
ATOM 676 O O . ARG A 1 86 ? -6.323 -4.661 8.765 1.00 87.94 86 ARG A O 1
ATOM 683 N N . TRP A 1 87 ? -8.274 -5.687 8.247 1.00 86.44 87 TRP A N 1
ATOM 684 C CA . TRP A 1 87 ? -7.997 -5.945 6.843 1.00 86.44 87 TRP A CA 1
ATOM 685 C C . TRP A 1 87 ? -9.039 -5.199 6.029 1.00 86.44 87 TRP A C 1
ATOM 687 O O . TRP A 1 87 ? -10.210 -5.221 6.398 1.00 86.44 87 TRP A O 1
ATOM 697 N N . PHE A 1 88 ? -8.596 -4.520 4.983 1.00 84.56 88 PHE A N 1
ATOM 698 C CA . PHE A 1 88 ? -9.453 -3.715 4.127 1.00 84.56 88 PHE A CA 1
ATOM 699 C C . PHE A 1 88 ? -9.310 -4.189 2.694 1.00 84.56 88 PHE A C 1
ATOM 701 O O . PHE A 1 88 ? -8.202 -4.536 2.260 1.00 84.56 88 PHE A O 1
ATOM 708 N N . GLU A 1 89 ? -10.436 -4.191 1.991 1.00 78.12 89 GLU A N 1
ATOM 709 C CA . GLU A 1 89 ? -10.445 -4.381 0.551 1.00 78.12 89 GLU A CA 1
ATOM 710 C C . GLU A 1 89 ? -9.879 -3.140 -0.118 1.00 78.12 89 GLU A C 1
ATOM 712 O O . GLU A 1 89 ? -10.019 -2.011 0.361 1.00 78.12 89 GLU A O 1
ATOM 717 N N . PHE A 1 90 ? -9.178 -3.391 -1.205 1.00 73.88 90 PHE A N 1
ATOM 718 C CA . PHE A 1 90 ? -8.451 -2.394 -1.948 1.00 73.88 90 PHE A CA 1
ATOM 719 C C . PHE A 1 90 ? -9.201 -2.091 -3.240 1.00 73.88 90 PHE A C 1
ATOM 721 O O . PHE A 1 90 ? -9.429 -3.016 -4.013 1.00 73.88 90 PHE A O 1
ATOM 728 N N . ASN A 1 91 ? -9.566 -0.827 -3.468 1.00 70.19 91 ASN A N 1
ATOM 729 C CA . ASN A 1 91 ? -10.345 -0.447 -4.650 1.00 70.19 91 ASN A CA 1
ATOM 730 C C . ASN A 1 91 ? -9.427 -0.131 -5.835 1.00 70.19 91 ASN A C 1
ATOM 732 O O . ASN A 1 91 ? -9.657 -0.595 -6.950 1.00 70.19 91 ASN A O 1
ATOM 736 N N . TYR A 1 92 ? -8.383 0.673 -5.601 1.00 71.06 92 TYR A N 1
ATOM 737 C CA . TYR A 1 92 ? -7.386 0.997 -6.620 1.00 71.06 92 TYR A CA 1
ATOM 738 C C . TYR A 1 92 ? -6.042 1.460 -6.037 1.00 71.06 92 TYR A C 1
ATOM 740 O O . TYR A 1 92 ? -6.022 2.084 -4.978 1.00 71.06 92 TYR A O 1
ATOM 748 N N . LEU A 1 93 ? -4.933 1.202 -6.751 1.00 75.44 93 LEU A N 1
ATOM 749 C CA . LEU A 1 93 ? -3.586 1.768 -6.542 1.00 75.44 93 LEU A CA 1
ATOM 750 C C . LEU A 1 93 ? -3.183 2.471 -7.823 1.00 75.44 93 LEU A C 1
ATOM 752 O O . LEU A 1 93 ? -3.074 1.786 -8.835 1.00 75.44 93 LEU A O 1
ATOM 756 N N . PHE A 1 94 ? -2.859 3.753 -7.763 1.00 76.31 94 PHE A N 1
ATOM 757 C CA . PHE A 1 94 ? -2.107 4.430 -8.809 1.00 76.31 94 PHE A CA 1
ATOM 758 C C . PHE A 1 94 ? -0.668 4.610 -8.353 1.00 76.31 94 PHE A C 1
ATOM 760 O O . PHE A 1 94 ? -0.408 5.121 -7.264 1.00 76.31 94 PHE A O 1
ATOM 767 N N . ILE A 1 95 ? 0.265 4.155 -9.181 1.00 75.25 95 ILE A N 1
ATOM 768 C CA . ILE A 1 95 ? 1.682 4.481 -9.058 1.00 75.25 95 ILE A CA 1
ATOM 769 C C . ILE A 1 95 ? 2.002 5.400 -10.222 1.00 75.25 95 ILE A C 1
ATOM 771 O O . ILE A 1 95 ? 2.140 4.906 -11.339 1.00 75.25 95 ILE A O 1
ATOM 775 N N . ASP A 1 96 ? 2.090 6.690 -9.928 1.00 71.88 96 ASP A N 1
ATOM 776 C CA . ASP A 1 96 ? 2.549 7.711 -10.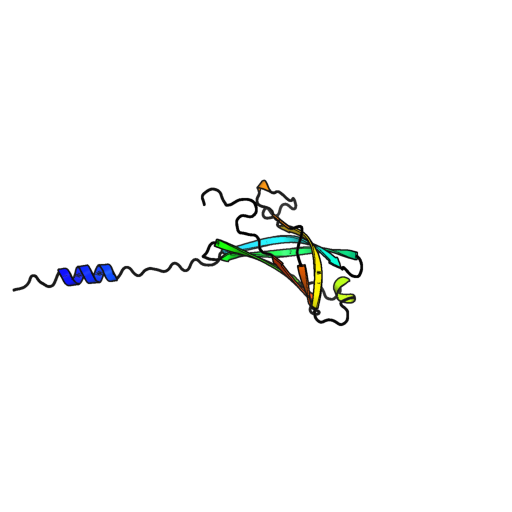861 1.00 71.88 96 ASP A CA 1
ATOM 777 C C . ASP A 1 96 ? 4.081 7.787 -10.769 1.00 71.88 96 ASP A C 1
ATOM 779 O O . ASP A 1 96 ? 4.658 8.148 -9.735 1.00 71.88 96 ASP A O 1
ATOM 783 N N . ILE A 1 97 ? 4.748 7.350 -11.835 1.00 70.06 97 ILE A N 1
ATOM 784 C CA . ILE A 1 97 ? 6.209 7.362 -11.945 1.00 70.06 97 ILE A CA 1
ATOM 785 C C . ILE A 1 97 ? 6.702 8.733 -12.439 1.00 70.06 97 ILE A C 1
ATOM 787 O O . ILE A 1 97 ? 7.830 9.121 -12.117 1.00 70.06 97 ILE A O 1
ATOM 791 N N . GLY A 1 98 ? 5.873 9.474 -13.181 1.00 69.31 98 GLY A N 1
ATOM 792 C CA . GLY A 1 98 ? 6.158 10.822 -13.681 1.00 69.31 98 GLY A CA 1
ATOM 793 C C . GLY A 1 98 ? 6.031 11.916 -12.616 1.00 69.31 98 GLY A C 1
ATOM 794 O O . GLY A 1 98 ? 6.664 12.969 -12.730 1.00 69.31 98 GLY A O 1
ATOM 795 N N . ASN A 1 99 ? 5.284 11.636 -11.546 1.00 67.56 99 ASN A N 1
ATOM 796 C CA . ASN A 1 99 ? 4.892 12.563 -10.489 1.00 67.56 99 ASN A CA 1
ATOM 797 C C . ASN A 1 99 ? 4.228 13.836 -11.056 1.00 67.56 99 ASN A C 1
ATOM 799 O O . ASN A 1 99 ? 4.497 14.949 -10.586 1.00 67.56 99 ASN A O 1
ATOM 803 N N . ASP A 1 100 ? 3.402 13.676 -12.090 1.00 75.88 100 ASP A N 1
ATOM 804 C CA . ASP A 1 100 ? 2.625 14.741 -12.730 1.00 75.88 100 ASP A CA 1
ATOM 805 C C . ASP A 1 100 ? 1.151 14.762 -12.282 1.00 75.88 100 ASP A C 1
ATOM 807 O O . ASP A 1 100 ? 0.441 15.735 -12.546 1.00 75.88 100 ASP A O 1
ATOM 811 N N . GLY A 1 101 ? 0.727 13.761 -11.504 1.00 68.38 101 GLY A N 1
ATOM 812 C CA . GLY A 1 101 ? -0.620 13.630 -10.963 1.00 68.38 101 GLY A CA 1
ATOM 813 C C . GLY A 1 101 ? -1.630 13.026 -11.940 1.00 68.38 101 GLY A C 1
ATOM 814 O O . GLY A 1 101 ? -2.811 12.948 -11.593 1.00 68.38 101 GLY A O 1
ATOM 815 N N . GLU A 1 102 ? -1.205 12.594 -13.129 1.00 75.38 102 GLU A N 1
ATOM 816 C CA . GLU A 1 102 ? -2.053 11.951 -14.128 1.00 75.38 102 GLU A CA 1
ATOM 817 C C . GLU A 1 102 ? -1.609 10.502 -14.355 1.00 75.38 102 GLU A C 1
ATOM 819 O O . GLU A 1 102 ? -0.434 10.200 -14.485 1.00 75.38 102 GLU A O 1
ATOM 824 N N . TYR A 1 103 ? -2.562 9.566 -14.412 1.00 75.00 103 TYR A N 1
ATOM 825 C CA . TYR A 1 103 ? -2.232 8.180 -14.747 1.00 75.00 103 TYR A CA 1
ATOM 826 C C . TYR A 1 103 ? -1.958 8.052 -16.249 1.00 75.00 103 TYR A C 1
ATOM 828 O O . TYR A 1 103 ? -2.889 8.157 -17.057 1.00 75.00 103 TYR A O 1
ATOM 836 N N . ASN A 1 104 ? -0.722 7.713 -16.614 1.00 75.25 104 ASN A N 1
ATOM 837 C CA . ASN A 1 104 ? -0.342 7.389 -17.980 1.00 75.25 104 ASN A CA 1
ATOM 838 C C . ASN A 1 104 ? 0.347 6.021 -18.094 1.00 75.25 104 ASN A C 1
ATOM 840 O O . ASN A 1 104 ? 1.517 5.814 -17.768 1.00 75.25 104 ASN A O 1
ATOM 844 N N . LYS A 1 105 ? -0.377 5.062 -18.678 1.00 68.94 105 LYS A N 1
ATOM 845 C CA . LYS A 1 105 ? 0.145 3.715 -18.940 1.00 68.94 105 LYS A CA 1
ATOM 846 C C . LYS A 1 105 ? 1.374 3.713 -19.861 1.00 68.94 105 LYS A C 1
ATOM 848 O O . LYS A 1 105 ? 2.198 2.806 -19.748 1.00 68.94 105 LYS A O 1
ATOM 853 N N . GLU A 1 106 ? 1.487 4.666 -20.788 1.00 70.25 106 GLU A N 1
ATOM 854 C CA . GLU A 1 106 ? 2.621 4.747 -21.722 1.00 70.25 106 GLU A CA 1
ATOM 855 C C . GLU A 1 106 ? 3.926 5.136 -21.013 1.00 70.25 106 GLU A C 1
ATOM 857 O O . GLU A 1 106 ? 4.997 4.698 -21.435 1.00 70.25 106 GLU A O 1
ATOM 862 N N . ASP A 1 107 ? 3.823 5.841 -19.884 1.00 69.19 107 ASP A N 1
ATOM 863 C CA . ASP A 1 107 ? 4.951 6.252 -19.040 1.00 69.19 107 ASP A CA 1
ATOM 864 C C . ASP A 1 107 ? 5.348 5.176 -18.009 1.00 69.19 107 ASP A C 1
ATOM 866 O O . ASP A 1 107 ? 6.329 5.316 -17.274 1.00 69.19 107 ASP A O 1
ATOM 870 N N . GLY A 1 108 ? 4.638 4.041 -18.006 1.00 64.94 108 GLY A N 1
ATOM 871 C CA . GLY A 1 108 ? 4.903 2.902 -17.128 1.00 64.94 108 GLY A CA 1
ATOM 872 C C . GLY A 1 108 ? 4.120 2.920 -15.815 1.00 64.94 108 GLY A C 1
ATOM 873 O O . GLY A 1 108 ? 4.403 2.093 -14.942 1.00 64.94 108 GLY A O 1
ATOM 874 N N . ASP A 1 109 ? 3.132 3.806 -15.681 1.00 73.38 109 ASP A N 1
ATOM 875 C CA . ASP A 1 109 ? 2.278 3.857 -14.500 1.00 73.38 109 ASP A CA 1
ATOM 876 C C . ASP A 1 109 ? 1.461 2.580 -14.320 1.00 73.38 109 ASP A C 1
ATOM 878 O O . ASP A 1 109 ? 1.042 1.899 -15.268 1.00 73.38 109 ASP A O 1
ATOM 882 N N . VAL A 1 110 ? 1.171 2.267 -13.058 1.00 72.81 110 VAL A N 1
ATOM 883 C CA . VAL A 1 110 ? 0.501 1.021 -12.683 1.00 72.81 110 VAL A CA 1
ATOM 884 C C . VAL A 1 110 ? -0.824 1.305 -11.995 1.00 72.81 110 VAL A C 1
ATOM 886 O O . VAL A 1 110 ? -0.857 2.023 -10.998 1.00 72.81 110 VAL A O 1
ATOM 889 N N . LEU A 1 111 ? -1.882 0.655 -12.493 1.00 75.69 111 LEU A N 1
ATOM 890 C CA . LEU A 1 111 ? -3.167 0.517 -11.816 1.00 75.69 111 LEU A CA 1
ATOM 891 C C . LEU A 1 111 ? -3.323 -0.909 -11.272 1.00 75.69 111 LEU A C 1
ATOM 893 O O . LEU A 1 111 ? -3.261 -1.876 -12.033 1.00 75.69 111 LEU A O 1
ATOM 897 N N . LEU A 1 112 ? -3.558 -1.041 -9.968 1.00 73.38 112 LEU A N 1
ATOM 898 C CA . LEU A 1 112 ? -4.043 -2.284 -9.358 1.00 73.38 112 LEU A CA 1
ATOM 899 C C . LEU A 1 112 ? -5.474 -2.099 -8.903 1.00 73.38 112 LEU A C 1
ATOM 901 O O . LEU A 1 112 ? -5.725 -1.157 -8.171 1.00 73.38 112 LEU A O 1
ATOM 905 N N . THR A 1 113 ? -6.370 -3.002 -9.282 1.00 71.31 113 THR A N 1
ATOM 906 C CA . THR A 1 113 ? -7.796 -2.946 -8.921 1.00 71.31 113 THR A CA 1
ATOM 907 C C . THR A 1 113 ? -8.174 -3.886 -7.784 1.00 71.31 113 THR A C 1
ATOM 909 O O . THR A 1 113 ? -9.294 -3.824 -7.305 1.00 71.31 113 THR A O 1
ATOM 912 N N . ASP A 1 114 ? -7.258 -4.761 -7.362 1.00 65.75 114 ASP A N 1
ATOM 913 C CA . ASP A 1 114 ? -7.531 -5.790 -6.361 1.00 65.75 114 ASP A CA 1
ATOM 914 C C . ASP A 1 114 ? -6.331 -5.972 -5.428 1.00 65.75 114 ASP A C 1
ATOM 916 O O . ASP A 1 114 ? -5.174 -6.045 -5.858 1.00 65.75 114 ASP A O 1
ATOM 920 N N . GLY A 1 115 ? -6.601 -6.070 -4.128 1.00 72.62 115 GLY A N 1
ATOM 921 C CA . GLY A 1 115 ? -5.573 -6.203 -3.103 1.00 72.62 115 GLY A CA 1
ATOM 922 C C . GLY A 1 115 ? -6.143 -6.224 -1.688 1.00 72.62 115 GLY A C 1
ATOM 923 O O . GLY A 1 115 ? -7.344 -6.079 -1.472 1.00 72.62 115 GLY A O 1
ATOM 924 N N . ILE A 1 116 ? -5.258 -6.412 -0.707 1.00 79.38 116 ILE A N 1
ATOM 925 C CA . ILE A 1 116 ? -5.620 -6.369 0.712 1.00 79.38 116 ILE A CA 1
ATOM 926 C C . ILE A 1 116 ? -4.670 -5.418 1.435 1.00 79.38 116 ILE A C 1
ATOM 928 O O . ILE A 1 116 ? -3.448 -5.596 1.408 1.00 79.38 116 ILE A O 1
ATOM 932 N N . ALA A 1 117 ? -5.236 -4.443 2.143 1.00 85.38 117 ALA A N 1
ATOM 933 C CA . ALA A 1 117 ? -4.491 -3.573 3.040 1.00 85.38 117 ALA A CA 1
ATOM 934 C C . ALA A 1 117 ? -4.604 -4.073 4.482 1.00 85.38 117 ALA A C 1
ATOM 936 O O . ALA A 1 117 ? -5.694 -4.327 4.996 1.00 85.38 117 ALA A O 1
ATOM 937 N N . LYS A 1 118 ? -3.465 -4.196 5.168 1.00 89.44 118 LYS A N 1
ATOM 938 C CA . LYS A 1 118 ? -3.420 -4.538 6.592 1.00 89.44 118 LYS A CA 1
ATOM 939 C C . LYS A 1 118 ? -3.113 -3.298 7.408 1.00 89.44 118 LYS A C 1
ATOM 941 O O . LYS A 1 118 ? -2.046 -2.716 7.234 1.00 89.44 118 LYS A O 1
ATOM 946 N N . LEU A 1 119 ? -3.965 -2.966 8.369 1.00 90.69 119 LEU A N 1
ATOM 947 C CA . LEU A 1 119 ? -3.713 -1.911 9.349 1.00 90.69 119 LEU A CA 1
ATOM 948 C C . LEU A 1 119 ? -3.664 -2.490 10.760 1.00 90.69 119 LEU A C 1
ATOM 950 O O . LEU A 1 119 ? -4.399 -3.421 11.082 1.00 90.69 119 LEU A O 1
ATOM 954 N N . ASN A 1 120 ? -2.820 -1.926 11.621 1.00 93.00 120 ASN A N 1
ATOM 955 C CA . ASN A 1 120 ? -2.787 -2.256 13.046 1.00 93.00 120 ASN A CA 1
ATOM 956 C C . ASN A 1 120 ? -3.174 -1.071 13.939 1.00 93.00 120 ASN A C 1
ATOM 958 O O . ASN A 1 120 ? -3.167 0.080 13.510 1.00 93.00 120 ASN A O 1
ATOM 962 N N . LYS A 1 121 ? -3.425 -1.350 15.226 1.00 90.69 121 LYS A N 1
ATOM 963 C CA . LYS A 1 121 ? -3.784 -0.342 16.249 1.00 90.69 121 LYS A CA 1
ATOM 964 C C . LYS A 1 121 ? -2.775 0.790 16.427 1.00 90.69 121 LYS A C 1
ATOM 966 O O . LYS A 1 121 ? -3.099 1.835 16.985 1.00 90.69 121 LYS A O 1
ATOM 971 N N . SER A 1 122 ? -1.538 0.594 15.987 1.00 90.12 122 SER A N 1
ATOM 972 C CA . SER A 1 122 ? -0.526 1.642 16.024 1.00 90.12 122 SER A CA 1
ATOM 973 C C . SER A 1 122 ? -0.615 2.592 14.829 1.00 90.12 122 SER A C 1
ATOM 975 O O . SER A 1 122 ? 0.184 3.522 14.785 1.00 90.12 122 SER A O 1
ATOM 977 N N . GLY A 1 123 ? -1.532 2.373 13.883 1.00 89.69 123 GLY A N 1
ATOM 978 C CA . GLY A 1 123 ? -1.690 3.174 12.672 1.00 89.69 123 GLY A CA 1
ATOM 979 C C . GLY A 1 123 ? -0.745 2.768 11.544 1.00 89.69 123 GLY A C 1
ATOM 980 O O . GLY A 1 123 ? -0.565 3.526 10.605 1.00 89.69 123 GLY A O 1
ATOM 981 N N . ASN A 1 124 ? -0.079 1.612 11.625 1.00 90.25 124 ASN A N 1
ATOM 982 C CA . ASN A 1 124 ? 0.794 1.172 10.536 1.00 90.25 124 ASN A CA 1
ATOM 983 C C . ASN A 1 124 ? -0.028 0.382 9.520 1.00 90.25 124 ASN A C 1
ATOM 985 O O . ASN A 1 124 ? -0.473 -0.727 9.830 1.00 90.25 124 ASN A O 1
ATOM 989 N N . MET A 1 125 ? -0.209 0.957 8.334 1.00 88.31 125 MET A N 1
ATOM 990 C CA . MET A 1 125 ? -0.787 0.281 7.185 1.00 88.31 125 MET A CA 1
ATOM 991 C C . MET A 1 125 ? 0.322 -0.305 6.323 1.00 88.31 125 MET A C 1
ATOM 993 O O . MET A 1 125 ? 1.365 0.317 6.101 1.00 88.31 125 MET A O 1
ATOM 997 N N . THR A 1 126 ? 0.121 -1.525 5.851 1.00 84.56 126 THR A N 1
ATOM 998 C CA . THR A 1 126 ? 1.009 -2.162 4.887 1.00 84.56 126 THR A CA 1
ATOM 999 C C . THR A 1 126 ? 0.182 -2.780 3.782 1.00 84.56 126 THR A C 1
ATOM 1001 O O . THR A 1 126 ? -0.769 -3.515 4.051 1.00 84.56 126 THR A O 1
ATOM 1004 N N . ILE A 1 127 ? 0.599 -2.500 2.554 1.00 77.75 127 ILE A N 1
ATOM 1005 C CA . ILE A 1 127 ? 0.058 -3.109 1.347 1.00 77.75 127 ILE A CA 1
ATOM 1006 C C . ILE A 1 127 ? 1.234 -3.796 0.666 1.00 77.75 127 ILE A C 1
ATOM 1008 O O . ILE A 1 127 ? 2.251 -3.167 0.356 1.00 77.75 127 ILE A O 1
ATOM 1012 N N . GLN A 1 128 ? 1.123 -5.113 0.526 1.00 71.12 128 GLN A N 1
ATOM 1013 C CA . GLN A 1 128 ? 2.086 -5.929 -0.202 1.00 71.12 128 GLN A CA 1
ATOM 1014 C C . GLN A 1 128 ? 1.386 -6.432 -1.447 1.00 71.12 128 GLN A C 1
ATOM 1016 O O . GLN A 1 128 ? 0.322 -7.038 -1.352 1.00 71.12 128 GLN A O 1
ATOM 1021 N N . PHE A 1 129 ? 1.981 -6.175 -2.599 1.00 70.12 129 PHE A N 1
ATOM 1022 C CA . PHE A 1 129 ? 1.450 -6.632 -3.866 1.00 70.12 129 PHE A CA 1
ATOM 1023 C C . PHE A 1 129 ? 2.599 -7.111 -4.735 1.00 70.12 129 PHE A C 1
ATOM 1025 O O . PHE A 1 129 ? 3.725 -6.613 -4.668 1.00 70.12 129 PHE A O 1
ATOM 1032 N N . HIS A 1 130 ? 2.308 -8.135 -5.522 1.00 59.62 130 HIS A N 1
ATOM 1033 C CA . HIS A 1 130 ? 3.246 -8.674 -6.481 1.00 59.62 130 HIS A CA 1
ATOM 1034 C C . HIS A 1 130 ? 2.843 -8.120 -7.836 1.00 59.62 130 HIS A C 1
ATOM 1036 O O . HIS A 1 130 ? 1.779 -8.452 -8.352 1.00 59.62 130 HIS A O 1
ATOM 1042 N N . LEU A 1 131 ? 3.697 -7.284 -8.416 1.00 59.78 131 LEU A N 1
ATOM 1043 C CA . LEU A 1 131 ? 3.675 -7.113 -9.856 1.00 59.78 131 LEU A CA 1
ATOM 1044 C C . LEU A 1 131 ? 4.612 -8.171 -10.407 1.00 59.78 131 LEU A C 1
ATOM 1046 O O . LEU A 1 131 ? 5.800 -8.175 -10.083 1.00 59.78 131 LEU A O 1
ATOM 1050 N N . ASN A 1 132 ? 4.092 -9.087 -11.220 1.00 54.38 132 ASN A N 1
ATOM 1051 C CA . ASN A 1 132 ? 4.987 -9.859 -12.069 1.00 54.38 132 ASN A CA 1
ATOM 1052 C C . ASN A 1 132 ? 5.809 -8.843 -12.871 1.00 54.38 132 ASN A C 1
ATOM 1054 O O . ASN A 1 132 ? 5.237 -7.908 -13.423 1.00 54.38 132 ASN A O 1
ATOM 1058 N N . GLY A 1 133 ? 7.133 -9.015 -12.915 1.00 43.94 133 GLY A N 1
ATOM 1059 C CA . GLY A 1 133 ? 8.090 -8.090 -13.544 1.00 43.94 133 GLY A CA 1
ATOM 1060 C C . GLY A 1 133 ? 7.892 -7.801 -15.031 1.00 43.94 133 GLY A C 1
ATOM 1061 O O . GLY A 1 133 ? 8.681 -7.085 -15.631 1.00 43.94 133 GLY A O 1
ATOM 1062 N N . ALA A 1 134 ? 6.833 -8.340 -15.618 1.00 41.75 134 ALA A N 1
ATOM 1063 C CA . ALA A 1 134 ? 6.246 -7.879 -16.856 1.00 41.75 134 ALA A CA 1
ATOM 1064 C C . ALA A 1 134 ? 4.900 -7.230 -16.521 1.00 41.75 134 ALA A C 1
ATOM 1066 O O . ALA A 1 134 ? 3.851 -7.798 -16.827 1.00 41.75 134 ALA A O 1
ATOM 1067 N N . GLY A 1 135 ? 4.914 -6.084 -15.836 1.00 40.50 135 GLY A N 1
ATOM 1068 C CA . GLY A 1 135 ? 3.715 -5.272 -15.655 1.00 40.50 135 GLY A CA 1
ATOM 1069 C C . GLY A 1 135 ? 3.196 -4.884 -17.033 1.00 40.50 135 GLY A C 1
ATOM 1070 O O . GLY A 1 135 ? 3.608 -3.884 -17.585 1.00 40.50 135 GLY A O 1
ATOM 1071 N N . THR A 1 136 ? 2.364 -5.714 -17.654 1.00 45.88 136 THR A N 1
ATOM 1072 C CA . THR A 1 136 ? 1.954 -5.641 -19.067 1.00 45.88 136 THR A CA 1
ATOM 1073 C C . THR A 1 136 ? 3.067 -5.607 -20.136 1.00 45.88 136 THR A C 1
ATOM 1075 O O . THR A 1 136 ? 2.779 -6.034 -21.247 1.00 45.88 136 THR A O 1
ATOM 1078 N N . TYR A 1 137 ? 4.304 -5.182 -19.849 1.00 42.06 137 TYR A N 1
ATOM 1079 C CA . TYR A 1 137 ? 5.456 -5.168 -20.757 1.00 42.06 137 TYR A CA 1
ATOM 1080 C C . TYR A 1 137 ? 6.788 -5.313 -20.004 1.00 42.06 137 TYR A C 1
ATOM 1082 O O . TYR A 1 137 ? 6.945 -4.837 -18.880 1.00 42.06 137 TYR A O 1
ATOM 1090 N N . LEU A 1 138 ? 7.747 -5.977 -20.653 1.00 41.88 138 LEU A N 1
ATOM 1091 C CA . LEU A 1 138 ? 9.169 -5.931 -20.304 1.00 41.88 138 LEU A CA 1
ATOM 1092 C C . LEU A 1 138 ? 9.796 -4.655 -20.900 1.00 41.88 138 LEU A C 1
ATOM 1094 O O . LEU A 1 138 ? 9.331 -4.202 -21.952 1.00 41.88 138 LEU A O 1
ATOM 1098 N N . PRO A 1 139 ? 10.858 -4.092 -20.295 1.00 40.47 139 PRO A N 1
ATOM 1099 C CA . PRO A 1 139 ? 11.612 -3.001 -20.907 1.00 40.47 139 PRO A CA 1
ATOM 1100 C C . PRO A 1 139 ? 12.125 -3.405 -22.297 1.00 40.47 139 PRO A C 1
ATOM 1102 O O . PRO A 1 139 ? 12.550 -4.545 -22.496 1.00 40.47 139 PRO A O 1
ATOM 1105 N N . LEU A 1 140 ? 12.127 -2.470 -23.252 1.00 32.69 140 LEU A N 1
ATOM 1106 C CA . LEU A 1 140 ? 12.717 -2.686 -24.578 1.00 32.69 140 LEU A CA 1
ATOM 1107 C C . LEU A 1 140 ? 14.190 -3.117 -24.438 1.00 32.69 140 LEU A C 1
ATOM 1109 O O . LEU A 1 140 ? 15.028 -2.321 -24.019 1.00 32.69 140 LEU A O 1
ATOM 1113 N N . GLY A 1 141 ? 14.495 -4.367 -24.808 1.00 45.69 141 GLY A N 1
ATOM 1114 C CA . GLY A 1 141 ? 15.857 -4.918 -24.834 1.00 45.69 141 GLY A CA 1
ATOM 1115 C C . GLY A 1 141 ? 16.176 -6.028 -23.822 1.00 45.69 141 GLY A C 1
ATOM 1116 O O . GLY A 1 141 ? 17.345 -6.401 -23.731 1.00 45.69 141 GLY A O 1
ATOM 1117 N N . TRP A 1 142 ? 15.185 -6.545 -23.087 1.00 38.06 142 TRP A N 1
ATOM 1118 C CA . TRP A 1 142 ? 15.281 -7.834 -22.379 1.00 38.06 142 TRP A CA 1
ATOM 1119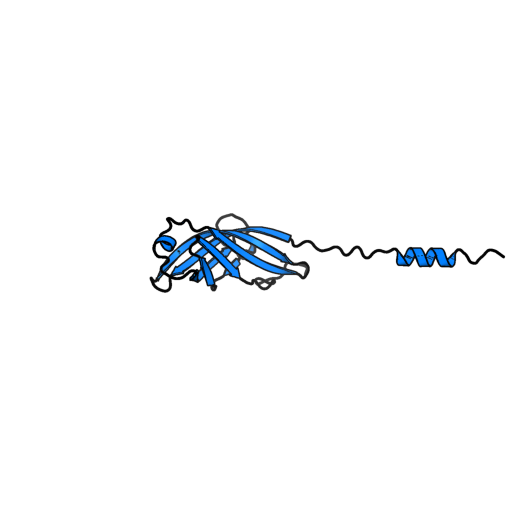 C C . TRP A 1 142 ? 15.123 -9.033 -23.319 1.00 38.06 142 TRP A C 1
ATOM 1121 O O . TRP A 1 142 ? 14.313 -8.935 -24.271 1.00 38.06 142 TRP A O 1
#

Secondary structure (DSSP, 8-state):
---SSHHHHHHHHHTT-------PPPEEEEEEEEEEEE-TTT--EEEEEEEEEEEE-TTS-EEEEEEEE--TTSHHHHT--SSSEEEEEEEEEEEESS-SSS--GGGT-EEE---EEEEETTSEEEEEE---SSSSS--TT-